Protein AF-A0A430RVG6-F1 (afdb_monomer)

Secondary structure (DSSP, 8-state):
-EEEEEEE-TTSSHHHHHHHHHHTT-EEEES--GGGHHHHHHHHHHTT--EEEEE--GGGGGGHHHHHHHHHHH-PEEEEE--

Foldseek 3Di:
DAEEEEEEDVPLCSVVVQVVLVVVQEAEEEPDALVCVVVVVVVCVVVVRPHYYYYDYPVSVVRVVSVVVSCVVVVHHYDYGDD

Sequence (83 aa):
MRFLVLSGLSGAGKTTARGYLEDLGYFMVDNLPPSLWEALLQELSRRGVERAGVVLDARALAFFGDLERVLDQLKPTVVFLEA

Solvent-accessible surface area (backbone atoms only — not comparable to full-atom values): 4734 Å² total; per-residue (Å²): 111,52,45,36,37,41,32,45,53,91,89,33,46,60,71,58,55,49,52,55,39,41,77,73,59,29,51,73,42,74,73,68,60,52,84,51,47,65,62,49,52,52,54,38,47,76,72,68,47,56,33,37,32,37,39,49,51,80,76,53,62,84,45,50,79,45,38,58,56,42,46,70,73,66,61,51,52,76,45,76,32,76,123

InterPro domains:
  IPR005337 RapZ-like family [PTHR30448] (1-80)
  IPR027417 P-loop containing nucleoside triphosphate hydrolase [SSF52540] (1-82)
  IPR053930 RapZ-like, N-terminal domain [PF03668] (1-83)

Radius of gyration: 12.23 Å; Cα contacts (8 Å, |Δi|>4): 119; chains: 1; bounding box: 17×28×30 Å

Structure (mmCIF, N/CA/C/O backbone):
data_AF-A0A430RVG6-F1
#
_entr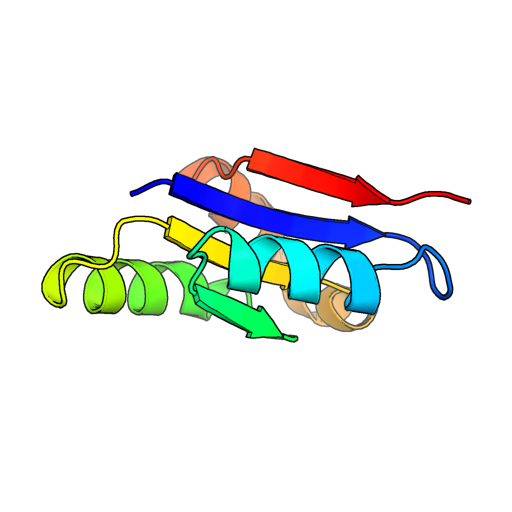y.id   AF-A0A430RVG6-F1
#
loop_
_atom_site.group_PDB
_atom_site.id
_atom_site.type_symbol
_atom_site.label_atom_id
_atom_site.label_alt_id
_atom_site.label_comp_id
_atom_site.label_asym_id
_atom_site.label_entity_id
_atom_site.label_seq_id
_atom_site.pdbx_PDB_ins_code
_atom_site.Cartn_x
_atom_site.Cartn_y
_atom_site.Cartn_z
_atom_site.occupancy
_atom_site.B_iso_or_equiv
_atom_site.auth_seq_id
_atom_site.auth_comp_id
_atom_site.auth_asym_id
_atom_site.auth_atom_id
_atom_site.pdbx_PDB_model_num
ATOM 1 N N . MET A 1 1 ? -7.104 -7.684 8.012 1.00 93.31 1 MET A N 1
ATOM 2 C CA . MET A 1 1 ? -6.221 -6.519 7.790 1.00 93.31 1 MET A CA 1
ATOM 3 C C . MET A 1 1 ? -6.711 -5.760 6.566 1.00 93.31 1 MET A C 1
ATOM 5 O O . MET A 1 1 ? -7.136 -6.402 5.615 1.00 93.31 1 MET A O 1
ATOM 9 N N . ARG A 1 2 ? -6.707 -4.425 6.594 1.00 96.56 2 ARG A N 1
ATOM 10 C CA . ARG A 1 2 ? -6.953 -3.586 5.412 1.00 96.56 2 ARG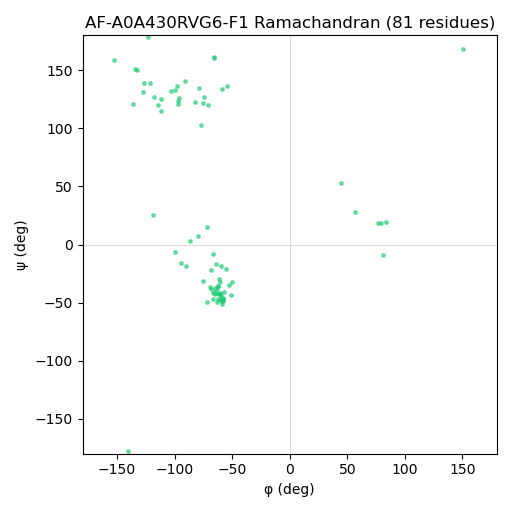 A CA 1
ATOM 11 C C . ARG A 1 2 ? -5.655 -3.468 4.627 1.00 96.56 2 ARG A C 1
ATOM 13 O O . ARG A 1 2 ? -4.660 -3.028 5.198 1.00 96.56 2 ARG A O 1
ATOM 20 N N . PHE A 1 3 ? -5.681 -3.859 3.359 1.00 97.62 3 PHE A N 1
ATOM 21 C CA . PHE A 1 3 ? -4.528 -3.780 2.471 1.00 97.62 3 PHE A CA 1
ATOM 22 C C . PHE A 1 3 ? -4.828 -2.848 1.296 1.00 97.62 3 PHE A C 1
ATOM 24 O O . PHE A 1 3 ? -5.849 -3.006 0.623 1.00 97.62 3 PHE A O 1
ATOM 31 N N . LEU A 1 4 ? -3.957 -1.863 1.085 1.00 97.75 4 LEU A N 1
ATOM 32 C CA . LEU A 1 4 ? -4.103 -0.835 0.061 1.00 97.75 4 LEU A CA 1
ATOM 33 C C . LEU A 1 4 ? -2.916 -0.843 -0.904 1.00 97.75 4 LEU A C 1
ATOM 35 O O . LEU A 1 4 ? -1.763 -0.941 -0.496 1.00 97.75 4 LEU A O 1
ATOM 39 N N . VAL A 1 5 ? -3.192 -0.669 -2.189 1.00 96.00 5 VAL A N 1
ATOM 40 C CA . VAL A 1 5 ? -2.177 -0.432 -3.216 1.00 96.00 5 VAL A CA 1
ATOM 41 C C . VAL A 1 5 ? -2.342 0.997 -3.711 1.00 96.00 5 VAL A C 1
ATOM 43 O O . VAL A 1 5 ? -3.374 1.338 -4.286 1.00 96.00 5 VAL A O 1
ATOM 46 N N . LEU A 1 6 ? -1.337 1.835 -3.474 1.00 95.88 6 LEU A N 1
ATOM 47 C CA . LEU A 1 6 ? -1.294 3.214 -3.941 1.00 95.88 6 LEU A CA 1
ATOM 48 C C . LEU A 1 6 ? -0.473 3.281 -5.226 1.00 95.88 6 LEU A C 1
ATOM 50 O O . LEU A 1 6 ? 0.699 2.918 -5.238 1.00 95.88 6 LEU A O 1
ATOM 54 N N . SER A 1 7 ? -1.054 3.789 -6.303 1.00 93.31 7 SER A N 1
ATOM 55 C CA . SER A 1 7 ? -0.340 4.054 -7.548 1.00 93.31 7 SER A CA 1
ATOM 56 C C . SER A 1 7 ? -0.811 5.360 -8.186 1.00 93.31 7 SER A C 1
ATOM 58 O O . SER A 1 7 ? -1.597 6.107 -7.608 1.00 93.31 7 SER A O 1
ATOM 60 N N . GLY A 1 8 ? -0.273 5.686 -9.354 1.00 91.88 8 GLY A N 1
ATOM 61 C CA . GLY A 1 8 ? -0.573 6.923 -10.064 1.00 91.88 8 GLY A CA 1
ATOM 62 C C . GLY A 1 8 ? 0.586 7.402 -10.924 1.00 91.88 8 GLY A C 1
ATOM 63 O O . GLY A 1 8 ? 1.727 6.937 -10.787 1.00 91.88 8 GLY A O 1
ATOM 64 N N . LEU A 1 9 ? 0.312 8.379 -11.782 1.00 89.31 9 LEU A N 1
ATOM 65 C CA . LEU A 1 9 ? 1.312 8.965 -12.676 1.00 89.31 9 LEU A CA 1
ATOM 66 C C . LEU A 1 9 ? 2.409 9.718 -11.903 1.00 89.31 9 LEU A C 1
ATOM 68 O O . LEU A 1 9 ? 2.283 10.039 -10.713 1.00 89.31 9 LEU A O 1
ATOM 72 N N . SER A 1 10 ? 3.551 9.948 -12.557 1.00 87.00 10 SER A N 1
ATOM 73 C CA . SER A 1 10 ? 4.599 10.804 -11.989 1.00 87.00 10 SER A CA 1
ATOM 74 C C . SER A 1 10 ? 4.029 12.201 -11.734 1.00 87.00 10 SER A C 1
ATOM 76 O O . SER A 1 10 ? 3.318 12.732 -12.578 1.00 87.00 10 SER A O 1
ATOM 78 N N . GLY A 1 11 ? 4.294 12.773 -10.558 1.00 89.38 11 GLY A N 1
ATOM 79 C CA . GLY A 1 11 ? 3.734 14.071 -10.164 1.00 89.38 11 GLY A CA 1
ATOM 80 C C . GLY A 1 11 ? 2.299 14.048 -9.617 1.00 89.38 11 GLY A C 1
ATOM 81 O O . GLY A 1 11 ? 1.892 15.035 -9.020 1.00 89.38 11 GLY A O 1
ATOM 82 N N . ALA A 1 12 ? 1.568 12.927 -9.679 1.00 93.12 12 ALA A N 1
ATOM 83 C CA . ALA A 1 12 ? 0.173 12.832 -9.213 1.00 93.12 12 ALA A CA 1
ATOM 84 C C . ALA A 1 12 ? -0.016 12.861 -7.674 1.00 93.12 12 ALA A C 1
ATOM 86 O O . ALA A 1 12 ? -1.055 12.468 -7.159 1.00 93.12 12 ALA A O 1
ATOM 87 N N . GLY A 1 13 ? 1.003 13.260 -6.904 1.00 94.44 13 GLY A N 1
ATOM 88 C CA . GLY A 1 13 ? 0.887 13.399 -5.447 1.00 94.44 13 GLY A CA 1
ATOM 89 C C . GLY A 1 13 ? 0.979 12.100 -4.632 1.00 94.44 13 GLY A C 1
ATOM 90 O O . GLY A 1 13 ? 0.612 12.105 -3.459 1.00 94.44 13 GLY A O 1
ATOM 91 N N . LYS A 1 14 ? 1.509 10.998 -5.191 1.00 94.12 14 LYS A N 1
ATOM 92 C CA . LYS A 1 14 ? 1.679 9.714 -4.465 1.00 94.12 14 LYS A CA 1
ATOM 93 C C . LYS A 1 1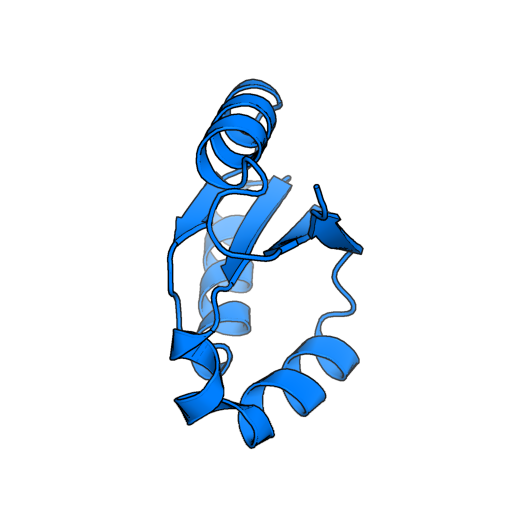4 ? 2.395 9.866 -3.119 1.00 94.12 14 LYS A C 1
ATOM 95 O O . LYS A 1 14 ? 1.949 9.293 -2.134 1.00 94.12 14 LYS A O 1
ATOM 100 N N . THR A 1 15 ? 3.468 10.657 -3.062 1.00 94.38 15 THR A N 1
ATOM 101 C CA . THR A 1 15 ? 4.217 10.909 -1.818 1.00 94.38 15 THR A CA 1
ATOM 102 C C . THR A 1 15 ? 3.342 11.565 -0.751 1.00 94.38 15 THR A C 1
ATOM 104 O O . THR A 1 15 ? 3.367 11.160 0.406 1.00 94.38 15 THR A O 1
ATOM 107 N N . THR A 1 16 ? 2.524 12.540 -1.146 1.00 96.38 16 THR A N 1
ATOM 108 C CA . THR A 1 16 ? 1.588 13.225 -0.249 1.00 96.38 16 THR A CA 1
ATOM 109 C C . THR A 1 16 ? 0.494 12.277 0.237 1.00 96.38 16 THR A C 1
ATOM 111 O O . THR A 1 16 ? 0.238 12.196 1.434 1.00 96.38 16 THR A O 1
ATOM 114 N N . ALA A 1 17 ? -0.117 11.507 -0.668 1.00 96.62 17 ALA A N 1
ATOM 115 C CA . ALA A 1 17 ? -1.140 10.528 -0.306 1.00 96.62 17 ALA A CA 1
ATOM 116 C C . ALA A 1 17 ? -0.595 9.421 0.610 1.00 96.62 17 ALA A C 1
ATOM 118 O O . ALA A 1 17 ? -1.274 9.023 1.554 1.00 96.62 17 ALA A O 1
ATOM 119 N N . ARG A 1 18 ? 0.641 8.961 0.376 1.00 96.69 18 ARG A N 1
ATOM 120 C CA . ARG A 1 18 ? 1.339 8.025 1.266 1.00 96.69 18 ARG A CA 1
ATOM 121 C C . ARG A 1 18 ? 1.459 8.599 2.679 1.00 96.69 18 ARG A C 1
ATOM 123 O O . ARG A 1 18 ? 1.093 7.901 3.615 1.00 96.69 18 ARG A O 1
ATOM 130 N N . GLY A 1 19 ? 1.912 9.847 2.825 1.00 97.75 19 GLY A N 1
ATOM 131 C CA . GLY A 1 19 ? 2.031 10.496 4.137 1.00 97.75 19 GLY A CA 1
ATOM 132 C C . GLY A 1 19 ? 0.696 10.547 4.888 1.00 97.75 19 GLY A C 1
ATOM 133 O O . GLY A 1 19 ? 0.616 10.121 6.034 1.00 97.75 19 GLY A O 1
ATOM 134 N N . TYR A 1 20 ? -0.391 10.931 4.211 1.00 97.94 20 TYR A N 1
ATOM 135 C CA . TYR A 1 20 ? -1.724 10.899 4.824 1.00 97.94 20 TYR A CA 1
ATOM 136 C C . TYR A 1 20 ? -2.177 9.488 5.224 1.00 97.94 20 TYR A C 1
ATOM 138 O O . TYR A 1 20 ? -2.857 9.319 6.233 1.00 97.94 20 TYR A O 1
ATOM 146 N N . LEU A 1 21 ? -1.828 8.459 4.449 1.00 98.00 21 LEU A N 1
ATOM 147 C CA . LEU A 1 21 ? -2.124 7.074 4.818 1.00 98.00 21 LEU A CA 1
ATOM 148 C C . LEU A 1 21 ? -1.342 6.643 6.067 1.00 98.00 21 LEU A C 1
ATOM 150 O O . LEU A 1 21 ? -1.922 5.990 6.936 1.00 98.00 21 LEU A O 1
ATOM 154 N N . GLU A 1 22 ? -0.069 7.026 6.178 1.00 98.06 22 GLU A N 1
ATOM 155 C CA . GLU A 1 22 ? 0.752 6.793 7.375 1.00 98.06 22 GLU A CA 1
ATOM 156 C C . GLU A 1 22 ? 0.133 7.469 8.607 1.00 98.06 22 GLU A C 1
ATOM 158 O O . GLU A 1 22 ? -0.055 6.806 9.629 1.00 98.06 22 GLU A O 1
ATOM 163 N N . ASP A 1 23 ? -0.305 8.726 8.486 1.00 98.12 23 ASP A N 1
ATOM 164 C CA . ASP A 1 23 ? -1.011 9.454 9.553 1.00 98.12 23 ASP A CA 1
ATOM 165 C C . ASP A 1 23 ? -2.332 8.770 9.959 1.00 98.12 23 ASP A C 1
ATOM 167 O O . ASP A 1 23 ? -2.728 8.781 11.126 1.00 98.12 23 ASP A O 1
ATOM 171 N N . LEU A 1 24 ? -3.009 8.112 9.012 1.00 97.12 24 LEU A N 1
ATOM 172 C CA . LEU A 1 24 ? -4.209 7.295 9.249 1.00 97.12 24 LEU A CA 1
ATOM 173 C C . LEU A 1 24 ? -3.896 5.887 9.796 1.00 97.12 24 LEU A C 1
ATOM 175 O O . LEU A 1 24 ? -4.799 5.044 9.910 1.00 97.12 24 LEU A O 1
ATOM 179 N N . GLY A 1 25 ? -2.633 5.618 10.129 1.00 96.81 25 GLY A N 1
ATOM 180 C CA . GLY A 1 25 ? -2.165 4.391 10.761 1.00 96.81 25 GLY A CA 1
ATOM 181 C C . GLY A 1 25 ? -1.887 3.241 9.796 1.00 96.81 25 GLY A C 1
ATOM 182 O O . GLY A 1 25 ? -1.887 2.090 10.232 1.00 96.81 25 GLY A O 1
ATOM 18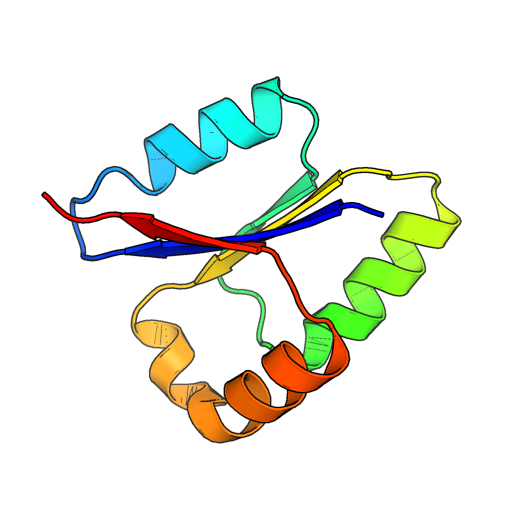3 N N . TYR A 1 26 ? -1.698 3.502 8.498 1.00 98.31 26 TYR A N 1
ATOM 184 C CA . TYR A 1 26 ? -1.227 2.480 7.562 1.00 98.31 26 TYR A CA 1
ATOM 185 C C . TYR A 1 26 ? 0.284 2.270 7.680 1.00 98.31 26 TYR A C 1
ATOM 187 O O . TYR A 1 26 ? 1.066 3.215 7.645 1.00 98.31 26 TYR A O 1
ATOM 195 N N . PHE A 1 27 ? 0.704 1.006 7.711 1.00 98.19 27 PHE A N 1
ATOM 196 C CA . PHE A 1 27 ? 2.089 0.633 7.448 1.00 98.19 27 PHE A CA 1
ATOM 197 C C . PHE A 1 27 ? 2.347 0.677 5.936 1.00 98.19 27 PHE A C 1
ATOM 199 O O . PHE A 1 27 ? 1.911 -0.224 5.216 1.00 98.19 27 PHE A O 1
ATOM 206 N N . MET A 1 28 ? 3.008 1.730 5.452 1.00 97.38 28 MET A N 1
ATOM 207 C CA . MET A 1 28 ? 3.260 1.950 4.023 1.00 97.38 28 MET A CA 1
ATOM 208 C C . MET A 1 28 ? 4.663 1.489 3.610 1.00 97.38 28 MET A C 1
ATOM 210 O O . MET A 1 28 ? 5.646 1.781 4.287 1.00 97.38 28 MET A O 1
ATOM 214 N N . VAL A 1 29 ? 4.765 0.796 2.473 1.00 95.19 29 VAL A N 1
ATOM 215 C CA . VAL A 1 29 ? 6.041 0.348 1.889 1.00 95.19 29 VAL A CA 1
ATOM 216 C C . VAL A 1 29 ? 6.143 0.788 0.434 1.00 95.19 29 VAL A C 1
ATOM 218 O O . VAL A 1 29 ? 5.234 0.551 -0.356 1.00 95.19 29 VAL A O 1
ATOM 221 N N . ASP A 1 30 ? 7.268 1.382 0.049 1.00 91.62 30 ASP A N 1
ATOM 222 C CA . ASP A 1 30 ? 7.525 1.767 -1.340 1.00 91.62 30 ASP A CA 1
ATOM 223 C C . ASP A 1 30 ? 8.234 0.653 -2.122 1.00 91.62 30 ASP A C 1
ATOM 225 O O . ASP A 1 30 ? 9.172 0.033 -1.622 1.00 91.62 30 ASP A O 1
ATOM 229 N N . ASN A 1 31 ? 7.850 0.463 -3.388 1.00 84.06 31 ASN A N 1
ATOM 230 C CA . ASN A 1 31 ? 8.591 -0.330 -4.383 1.00 84.06 31 ASN A CA 1
ATOM 231 C C . ASN A 1 31 ? 8.882 -1.789 -3.991 1.00 84.06 31 ASN A C 1
ATOM 233 O O . ASN A 1 31 ? 9.859 -2.375 -4.459 1.00 84.06 31 ASN A O 1
ATOM 237 N N . LEU A 1 32 ? 8.040 -2.394 -3.152 1.00 89.75 32 LEU A N 1
ATOM 238 C CA . LEU A 1 32 ? 8.154 -3.810 -2.821 1.00 89.75 32 LEU A CA 1
ATOM 239 C C . LEU A 1 32 ? 7.672 -4.668 -4.007 1.00 89.75 32 LEU A C 1
ATOM 241 O O . LEU A 1 32 ? 6.536 -4.470 -4.451 1.00 89.75 32 LEU A O 1
ATOM 245 N N . PRO A 1 33 ? 8.465 -5.639 -4.501 1.00 89.75 33 PRO A N 1
ATOM 246 C CA . PRO A 1 33 ? 8.010 -6.578 -5.522 1.00 89.75 33 PRO A CA 1
ATOM 247 C C . PRO A 1 33 ? 6.719 -7.311 -5.104 1.00 89.75 33 PRO A C 1
ATOM 249 O O . PRO A 1 33 ? 6.647 -7.772 -3.960 1.00 89.75 33 PRO A O 1
ATOM 252 N N . PRO A 1 34 ? 5.724 -7.472 -6.003 1.00 90.94 34 PRO A N 1
ATOM 253 C CA . PRO A 1 34 ? 4.449 -8.131 -5.694 1.00 90.94 34 PRO A CA 1
ATOM 254 C C . PRO A 1 34 ? 4.590 -9.525 -5.076 1.00 90.94 34 PRO A C 1
ATOM 256 O O . PRO A 1 34 ? 3.840 -9.885 -4.171 1.00 90.94 34 PRO A O 1
ATOM 259 N N . SER A 1 35 ? 5.602 -10.289 -5.494 1.00 90.62 35 SER A N 1
ATOM 260 C CA . SER A 1 35 ? 5.907 -11.624 -4.965 1.00 90.62 35 SER A CA 1
ATOM 261 C C . SER A 1 35 ? 6.206 -11.660 -3.459 1.00 90.62 35 SER A C 1
ATOM 263 O O . SER A 1 35 ? 6.099 -12.720 -2.849 1.00 90.62 35 SER A O 1
ATOM 265 N N . LEU A 1 36 ? 6.540 -10.522 -2.840 1.00 93.19 36 LEU A N 1
ATOM 266 C CA . LEU A 1 36 ? 6.840 -10.412 -1.408 1.00 93.19 36 LEU A 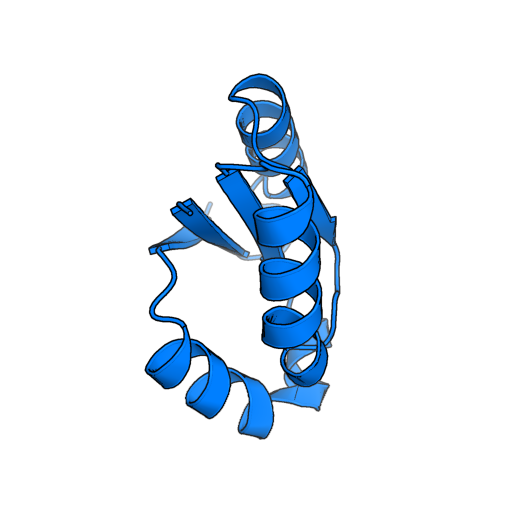CA 1
ATOM 267 C C . LEU A 1 36 ? 5.669 -9.875 -0.574 1.00 93.19 36 LEU A C 1
ATOM 269 O O . LEU A 1 36 ? 5.761 -9.837 0.654 1.00 93.19 36 LEU A O 1
ATOM 273 N N . TRP A 1 37 ? 4.574 -9.448 -1.207 1.00 94.56 37 TRP A N 1
ATOM 274 C CA . TRP A 1 37 ? 3.466 -8.800 -0.504 1.00 94.56 37 TRP A CA 1
ATOM 275 C C . TRP A 1 37 ? 2.780 -9.747 0.472 1.00 94.56 37 TRP A C 1
ATOM 277 O O . TRP A 1 37 ? 2.512 -9.367 1.605 1.00 94.56 37 TRP A O 1
ATOM 287 N N . GLU A 1 38 ? 2.548 -10.996 0.077 1.00 95.62 38 GLU A N 1
ATOM 288 C CA . GLU A 1 38 ? 1.906 -11.978 0.950 1.00 95.62 38 GLU A CA 1
ATOM 289 C C . GLU A 1 38 ? 2.720 -12.222 2.230 1.00 95.62 38 GLU A C 1
ATOM 291 O O . GLU A 1 38 ? 2.179 -12.140 3.333 1.00 95.62 38 GLU A O 1
ATOM 296 N N . ALA A 1 39 ? 4.033 -12.430 2.095 1.00 96.69 39 ALA A N 1
ATOM 297 C CA . ALA A 1 39 ? 4.930 -12.619 3.232 1.00 96.69 39 ALA A CA 1
ATOM 298 C C . ALA A 1 39 ? 4.944 -11.395 4.164 1.00 96.69 39 ALA A C 1
ATOM 300 O O . ALA A 1 39 ? 4.884 -11.546 5.387 1.00 96.69 39 ALA A O 1
ATOM 301 N N . LEU A 1 40 ? 4.959 -10.181 3.598 1.00 96.56 40 LEU A N 1
ATOM 302 C CA . LEU A 1 40 ? 4.837 -8.945 4.372 1.00 96.56 40 LEU A CA 1
ATOM 303 C C . LEU A 1 40 ? 3.525 -8.929 5.165 1.00 96.56 40 LEU A C 1
ATOM 305 O O . LEU A 1 40 ? 3.533 -8.684 6.370 1.00 96.56 40 LEU A O 1
ATOM 309 N N . LEU A 1 41 ? 2.398 -9.192 4.506 1.00 97.38 41 LEU A N 1
ATOM 310 C CA . LEU A 1 41 ? 1.084 -9.120 5.135 1.00 97.38 41 LEU A CA 1
ATOM 311 C C . LEU A 1 41 ? 0.907 -10.168 6.240 1.00 97.38 41 LEU A C 1
ATOM 313 O O . LEU A 1 41 ? 0.304 -9.869 7.274 1.00 97.38 41 LEU A O 1
ATOM 317 N N . GLN A 1 42 ? 1.449 -11.372 6.063 1.00 97.56 42 GLN A N 1
ATOM 318 C CA . GLN A 1 42 ? 1.446 -12.406 7.099 1.00 97.56 42 GLN A CA 1
ATOM 319 C C . GLN A 1 42 ? 2.232 -11.956 8.339 1.00 97.56 42 GLN A C 1
ATOM 321 O O . GLN A 1 42 ? 1.725 -12.049 9.460 1.00 97.56 42 GLN A O 1
ATOM 326 N N . GLU A 1 43 ? 3.431 -11.398 8.155 1.00 98.06 43 GLU A N 1
ATOM 327 C CA . GLU A 1 43 ? 4.253 -10.911 9.268 1.00 98.06 43 GLU A CA 1
ATOM 328 C C . GLU A 1 43 ? 3.617 -9.704 9.974 1.00 98.06 43 GLU A C 1
ATOM 330 O O . GLU A 1 43 ? 3.584 -9.651 11.205 1.00 98.06 43 GLU A O 1
ATOM 335 N N . LEU A 1 44 ? 3.056 -8.755 9.219 1.00 97.69 44 LEU A N 1
ATOM 336 C CA . LEU A 1 44 ? 2.328 -7.611 9.774 1.00 97.69 44 LEU A CA 1
ATOM 337 C C . LEU A 1 44 ? 1.103 -8.064 10.579 1.00 97.69 44 LEU A C 1
ATOM 339 O O . LEU A 1 44 ? 0.897 -7.597 11.701 1.00 97.69 44 LEU A O 1
ATOM 343 N N . SER A 1 45 ? 0.347 -9.037 10.063 1.00 97.19 45 SER A N 1
ATOM 344 C CA . SER A 1 45 ? -0.791 -9.627 10.779 1.00 97.19 45 SER A CA 1
ATOM 345 C C . SER A 1 45 ? -0.359 -10.265 12.098 1.00 97.19 45 SER A C 1
ATOM 347 O O . SER A 1 45 ? -0.995 -10.040 13.126 1.00 97.19 45 SER A O 1
ATOM 349 N N . ARG A 1 46 ? 0.758 -11.007 12.107 1.00 97.88 46 ARG A N 1
ATOM 350 C CA . ARG A 1 46 ? 1.321 -11.629 13.320 1.00 97.88 46 ARG A CA 1
ATOM 351 C C . ARG A 1 46 ? 1.713 -10.597 14.381 1.00 97.88 46 ARG A C 1
ATOM 353 O O . ARG A 1 46 ? 1.658 -10.892 15.571 1.00 97.88 46 ARG A O 1
ATOM 360 N N . ARG A 1 47 ? 2.091 -9.388 13.959 1.00 97.25 47 ARG A N 1
ATOM 361 C CA . ARG A 1 47 ? 2.421 -8.252 14.836 1.00 97.25 47 ARG A CA 1
ATOM 362 C C . ARG A 1 47 ? 1.211 -7.404 15.239 1.00 97.25 47 ARG A C 1
ATOM 364 O O . ARG A 1 47 ? 1.394 -6.405 15.925 1.00 97.25 47 ARG A O 1
ATOM 371 N N . GLY A 1 48 ? -0.001 -7.779 14.827 1.00 97.12 48 GLY A N 1
ATOM 372 C CA . GLY A 1 48 ? -1.223 -7.038 15.145 1.00 97.12 48 GLY A CA 1
ATOM 373 C C . GLY A 1 48 ? -1.418 -5.764 14.320 1.00 97.12 48 GLY A C 1
ATOM 374 O O . GLY A 1 48 ? -2.196 -4.897 14.709 1.00 97.12 48 GLY A O 1
ATOM 375 N N . VAL A 1 49 ? -0.729 -5.619 13.185 1.00 97.81 49 VAL A N 1
ATOM 376 C CA . VAL A 1 49 ? -0.932 -4.477 12.286 1.00 97.81 49 VAL A CA 1
ATOM 377 C C . VAL A 1 49 ? -2.233 -4.672 11.509 1.00 97.81 49 VAL A C 1
ATOM 379 O O . VAL A 1 49 ? -2.420 -5.654 10.793 1.00 97.81 49 VAL A O 1
ATOM 382 N N . GLU A 1 50 ? -3.154 -3.718 11.637 1.00 97.31 50 GLU A N 1
ATOM 383 C CA . GLU A 1 50 ? -4.483 -3.822 11.023 1.00 97.31 50 GLU A CA 1
ATOM 384 C C . GLU A 1 50 ? -4.604 -3.145 9.655 1.00 97.31 50 GLU A C 1
ATOM 386 O O . GLU A 1 50 ? -5.585 -3.384 8.940 1.00 97.31 50 GLU A O 1
ATOM 391 N N . ARG A 1 51 ? -3.654 -2.274 9.299 1.00 98.19 51 ARG A N 1
ATOM 392 C CA . ARG A 1 51 ? -3.665 -1.439 8.091 1.00 98.19 51 ARG A CA 1
ATOM 393 C C . ARG A 1 51 ? -2.284 -1.461 7.448 1.00 98.19 51 ARG A C 1
ATOM 395 O O . ARG A 1 51 ? -1.309 -1.052 8.069 1.00 98.19 51 ARG A O 1
ATOM 402 N N . ALA A 1 52 ? -2.212 -1.910 6.207 1.00 98.19 52 ALA A N 1
ATOM 403 C CA . ALA A 1 52 ? -0.979 -1.981 5.441 1.00 98.19 52 ALA A CA 1
ATOM 404 C C . ALA A 1 52 ? -1.209 -1.433 4.037 1.00 98.19 52 ALA A C 1
ATOM 406 O O . ALA A 1 52 ? -2.316 -1.519 3.498 1.00 98.19 52 ALA A O 1
ATOM 407 N N . GLY A 1 53 ? -0.167 -0.888 3.432 1.00 97.62 53 GLY A N 1
ATOM 408 C CA . GLY A 1 53 ? -0.224 -0.492 2.044 1.00 97.62 53 GLY A CA 1
ATOM 409 C C . GLY A 1 53 ? 1.125 -0.513 1.356 1.00 97.62 53 GLY A C 1
ATOM 410 O O . GLY A 1 53 ? 2.181 -0.477 1.984 1.00 97.62 53 GLY A O 1
ATOM 411 N N . VAL A 1 54 ? 1.071 -0.599 0.038 1.00 95.88 54 VAL A N 1
ATOM 412 C CA . VAL A 1 54 ? 2.243 -0.600 -0.834 1.00 95.88 54 VAL A CA 1
ATOM 413 C C . VAL A 1 54 ? 2.089 0.483 -1.884 1.00 95.88 54 VAL A C 1
ATOM 415 O O . VAL A 1 54 ? 1.002 0.674 -2.429 1.00 95.88 54 VAL A O 1
ATOM 418 N N . VAL A 1 55 ? 3.172 1.193 -2.173 1.00 94.44 55 VAL A N 1
ATOM 419 C CA . VAL A 1 55 ? 3.221 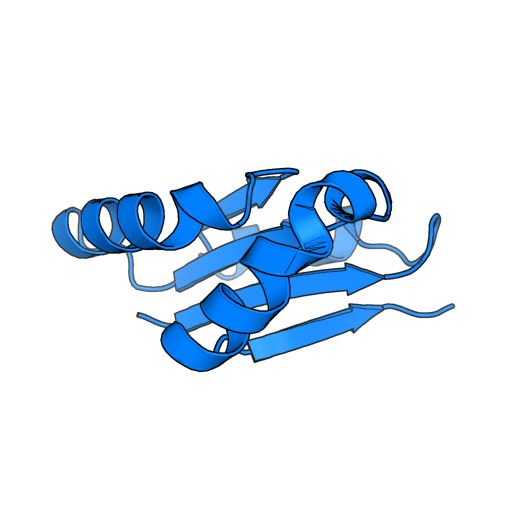2.156 -3.270 1.00 94.44 55 VAL A CA 1
ATOM 420 C C . VAL A 1 55 ? 3.837 1.482 -4.489 1.00 94.44 55 VAL A C 1
ATOM 422 O O . VAL A 1 55 ? 4.975 1.008 -4.450 1.00 94.44 55 VAL A O 1
ATOM 425 N N . LEU A 1 56 ? 3.071 1.459 -5.576 1.00 89.50 56 LEU A N 1
ATOM 426 C CA . LEU A 1 56 ? 3.487 1.014 -6.897 1.00 89.50 56 LEU A CA 1
ATOM 427 C C . LEU A 1 56 ? 3.740 2.215 -7.806 1.00 89.50 56 LEU A C 1
ATOM 429 O O . LEU A 1 56 ? 2.887 3.094 -7.959 1.00 89.50 56 LEU A O 1
ATOM 433 N N . ASP A 1 57 ? 4.872 2.199 -8.498 1.00 83.50 57 ASP A N 1
ATOM 434 C CA . ASP A 1 57 ? 5.128 3.079 -9.633 1.00 83.50 57 ASP A CA 1
ATOM 435 C C . ASP A 1 57 ? 5.470 2.281 -10.897 1.00 83.50 57 ASP A C 1
ATOM 437 O O . ASP A 1 57 ? 5.508 1.051 -10.885 1.00 83.50 57 ASP A O 1
ATOM 441 N N . ALA A 1 58 ? 5.703 2.988 -12.005 1.00 75.75 58 ALA A N 1
ATOM 442 C CA . ALA A 1 58 ? 5.972 2.386 -13.307 1.00 75.75 58 ALA A CA 1
ATOM 443 C C . ALA A 1 58 ? 7.158 1.400 -13.302 1.00 75.75 58 ALA A C 1
ATOM 445 O O . ALA A 1 58 ? 7.223 0.527 -14.156 1.00 75.75 58 ALA A O 1
ATOM 446 N N . ARG A 1 59 ? 8.086 1.452 -12.341 1.00 72.38 59 ARG A N 1
ATOM 447 C CA . ARG A 1 59 ? 9.191 0.480 -12.246 1.00 72.38 59 ARG A CA 1
ATOM 448 C C . ARG A 1 59 ? 8.712 -0.916 -11.866 1.00 72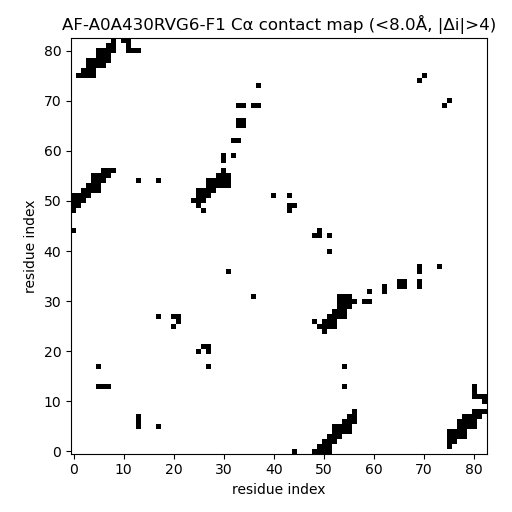.38 59 ARG A C 1
ATOM 450 O O . ARG A 1 59 ? 9.373 -1.896 -12.199 1.00 72.38 59 ARG A O 1
ATOM 457 N N . ALA A 1 60 ? 7.537 -1.025 -11.252 1.00 69.75 60 ALA A N 1
ATOM 458 C CA . ALA A 1 60 ? 6.893 -2.308 -11.022 1.00 69.75 60 ALA A CA 1
ATOM 459 C C . ALA A 1 60 ? 6.452 -3.006 -12.322 1.00 69.75 60 ALA A C 1
ATOM 461 O O . ALA A 1 60 ? 6.108 -4.186 -12.271 1.00 69.75 60 ALA A O 1
ATOM 462 N N . LEU A 1 61 ? 6.541 -2.328 -13.483 1.00 68.56 61 LEU A N 1
ATOM 463 C CA . LEU A 1 61 ? 6.365 -2.928 -14.813 1.00 68.56 61 LEU A CA 1
ATOM 464 C C . LEU A 1 61 ? 7.209 -4.191 -15.020 1.00 68.56 61 LEU A C 1
ATOM 466 O O . LEU A 1 61 ? 6.757 -5.136 -15.661 1.00 68.56 61 LEU A O 1
ATOM 470 N N . ALA A 1 62 ? 8.390 -4.254 -14.399 1.00 77.12 62 ALA A N 1
ATOM 471 C CA . ALA A 1 62 ? 9.267 -5.422 -14.454 1.00 77.12 62 ALA A CA 1
ATOM 472 C C . ALA A 1 62 ? 8.676 -6.693 -13.801 1.00 77.12 62 ALA A C 1
ATOM 474 O O . ALA A 1 62 ? 9.160 -7.788 -14.072 1.00 77.12 62 ALA A O 1
ATOM 475 N N . PHE A 1 63 ? 7.633 -6.568 -12.972 1.00 74.50 63 PHE A N 1
ATOM 476 C CA . PHE A 1 63 ? 7.022 -7.666 -12.210 1.00 74.50 63 PHE A CA 1
ATOM 477 C C . PHE A 1 63 ? 5.544 -7.894 -12.574 1.00 74.50 63 P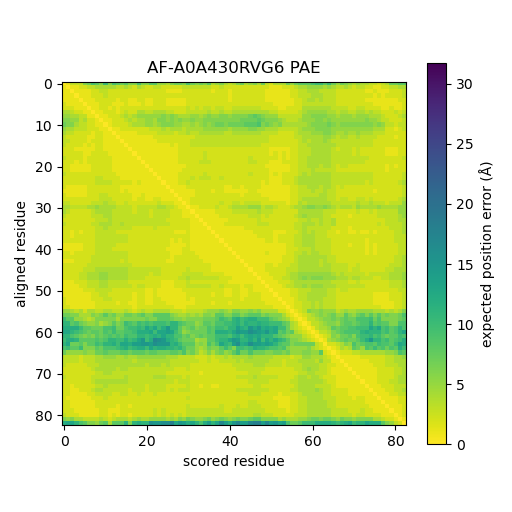HE A C 1
ATOM 479 O O . PHE A 1 63 ? 4.771 -8.391 -11.756 1.00 74.50 63 PHE A O 1
ATOM 486 N N . PHE A 1 64 ? 5.127 -7.521 -13.789 1.00 71.94 64 PHE A N 1
ATOM 487 C CA . PHE A 1 64 ? 3.711 -7.524 -14.186 1.00 71.94 64 PHE A CA 1
ATOM 488 C C . PHE A 1 64 ? 3.006 -8.876 -14.043 1.00 71.94 64 PHE A C 1
ATOM 490 O O . PHE A 1 64 ? 1.880 -8.914 -13.555 1.00 71.94 64 PHE A O 1
ATOM 497 N N . GLY A 1 65 ? 3.674 -9.980 -14.393 1.00 75.56 65 GLY A N 1
ATOM 498 C CA . GLY A 1 65 ? 3.083 -11.318 -14.265 1.00 75.56 65 GLY A CA 1
ATOM 499 C C . GLY A 1 65 ? 2.752 -11.701 -12.818 1.00 75.56 65 GLY A C 1
ATOM 500 O O . GLY A 1 65 ? 1.729 -12.329 -12.558 1.00 75.56 65 GLY A O 1
ATOM 501 N N . ASP A 1 66 ? 3.577 -11.277 -11.858 1.00 82.00 66 ASP A N 1
ATOM 502 C CA . ASP A 1 66 ? 3.297 -11.490 -10.436 1.00 82.00 66 ASP A CA 1
ATOM 503 C C . ASP A 1 66 ? 2.211 -10.549 -9.915 1.00 82.00 66 ASP A C 1
ATOM 505 O O . ASP A 1 66 ? 1.456 -10.926 -9.020 1.00 82.00 66 ASP A O 1
ATOM 509 N N . LEU A 1 67 ? 2.115 -9.337 -10.467 1.00 88.06 67 LEU A N 1
ATOM 510 C CA . LEU A 1 67 ? 1.164 -8.334 -10.006 1.00 88.06 67 LEU A CA 1
ATOM 511 C C . LEU A 1 67 ? -0.287 -8.786 -10.202 1.00 88.06 67 LEU A C 1
ATOM 513 O O . LEU A 1 67 ? -1.051 -8.737 -9.244 1.00 88.06 67 LEU A O 1
ATOM 517 N N . GLU A 1 68 ? -0.668 -9.265 -11.390 1.00 88.56 68 GLU A N 1
ATOM 518 C CA . GLU A 1 68 ? -2.048 -9.718 -11.649 1.00 88.56 68 GLU A CA 1
ATOM 519 C C . GLU A 1 68 ? -2.469 -10.842 -10.698 1.00 88.56 68 GLU A C 1
ATOM 521 O O . GLU A 1 68 ? -3.511 -10.757 -10.045 1.00 88.56 68 GLU A O 1
ATOM 526 N N . ARG A 1 69 ? -1.612 -11.860 -10.553 1.00 91.38 69 ARG A N 1
ATOM 527 C CA . ARG A 1 69 ? -1.842 -12.982 -9.637 1.00 91.38 69 ARG A CA 1
ATOM 528 C C . ARG A 1 69 ? -2.027 -12.499 -8.201 1.00 91.38 69 ARG A C 1
ATOM 530 O O . ARG A 1 69 ? -2.934 -12.949 -7.507 1.00 91.38 69 ARG A O 1
ATOM 537 N N . VAL A 1 70 ? -1.155 -11.607 -7.740 1.00 92.06 70 VAL A N 1
ATOM 538 C CA . VAL A 1 70 ? -1.177 -11.110 -6.361 1.00 92.06 70 VAL A CA 1
ATOM 539 C C . VAL A 1 70 ? -2.396 -10.221 -6.110 1.00 92.06 70 VAL A C 1
ATOM 541 O O . VAL A 1 70 ? -2.988 -10.304 -5.035 1.00 92.06 70 VAL A O 1
ATOM 544 N N . LEU A 1 71 ? -2.817 -9.411 -7.085 1.00 92.56 71 LEU A N 1
ATOM 545 C CA . LEU A 1 71 ? -4.040 -8.613 -6.982 1.00 92.56 71 LEU A CA 1
ATOM 546 C C . LEU A 1 71 ? -5.290 -9.498 -6.870 1.00 92.56 71 LEU A C 1
ATOM 548 O O . LEU A 1 71 ? -6.144 -9.213 -6.032 1.00 92.56 71 LEU A O 1
ATOM 552 N N . ASP A 1 72 ? -5.379 -10.585 -7.643 1.00 93.12 72 ASP A N 1
ATOM 553 C CA . ASP A 1 72 ? -6.504 -11.530 -7.566 1.00 93.12 72 ASP A CA 1
ATOM 554 C C . ASP A 1 72 ? -6.522 -12.319 -6.244 1.00 93.12 72 ASP A C 1
ATOM 556 O O . ASP A 1 72 ? -7.576 -12.527 -5.636 1.00 93.12 72 ASP A O 1
ATOM 560 N N . GLN A 1 73 ? -5.342 -12.699 -5.744 1.00 94.62 73 GLN A N 1
ATOM 561 C CA . GLN A 1 73 ? -5.195 -13.432 -4.484 1.00 94.62 73 GLN A CA 1
ATOM 562 C C . GLN A 1 73 ? -5.481 -12.565 -3.252 1.00 94.62 73 GLN A C 1
ATOM 564 O O . GLN A 1 73 ? -6.233 -12.974 -2.368 1.00 94.62 73 GLN A O 1
ATOM 569 N N . LEU A 1 74 ? -4.874 -11.379 -3.172 1.00 95.19 74 LEU A N 1
ATOM 570 C CA . LEU A 1 74 ? -4.922 -10.531 -1.977 1.00 95.19 74 LEU A CA 1
ATOM 571 C C . LEU A 1 74 ? -6.098 -9.551 -1.976 1.00 95.19 74 LEU A C 1
ATOM 573 O O . LEU A 1 74 ? -6.442 -9.029 -0.916 1.00 95.19 74 LEU A O 1
ATOM 577 N N . LYS A 1 75 ? -6.695 -9.287 -3.146 1.00 95.69 75 LYS A N 1
ATOM 578 C CA . LYS A 1 75 ? -7.840 -8.383 -3.350 1.00 95.69 75 LYS A CA 1
ATOM 579 C C . LYS A 1 75 ? -7.709 -7.050 -2.593 1.00 95.69 75 LYS A C 1
ATOM 581 O O . LYS A 1 75 ? -8.609 -6.693 -1.827 1.00 95.69 75 LYS A O 1
ATOM 586 N N . PRO A 1 76 ? -6.590 -6.316 -2.756 1.00 96.81 76 PRO A N 1
ATOM 587 C CA . PRO A 1 76 ? -6.415 -5.032 -2.091 1.00 96.81 76 PRO A CA 1
ATOM 588 C C . PRO A 1 76 ? -7.407 -3.985 -2.592 1.00 96.81 76 PRO A C 1
ATOM 590 O O . PRO A 1 76 ? -7.885 -4.038 -3.725 1.00 96.81 76 PRO A O 1
ATOM 593 N N . THR A 1 77 ? -7.604 -2.942 -1.789 1.00 97.38 77 THR A N 1
ATOM 594 C CA . THR A 1 77 ? -8.142 -1.682 -2.305 1.00 97.38 77 THR A CA 1
ATOM 595 C C . THR A 1 77 ? -7.073 -1.007 -3.158 1.00 97.38 77 THR A C 1
ATOM 597 O O . THR A 1 77 ? -6.003 -0.671 -2.653 1.00 97.38 77 THR A O 1
ATOM 600 N N . VAL A 1 78 ? -7.358 -0.777 -4.437 1.00 95.44 78 VAL A N 1
ATOM 601 C CA . VAL A 1 78 ? -6.448 -0.062 -5.339 1.00 95.44 78 VAL A CA 1
ATOM 602 C C . VAL A 1 78 ? -6.857 1.405 -5.413 1.00 95.44 78 VAL A C 1
ATOM 604 O O . VAL A 1 78 ? -8.006 1.723 -5.712 1.00 95.44 78 VAL A O 1
ATOM 607 N N . VAL A 1 79 ? -5.907 2.299 -5.148 1.00 95.75 79 VAL A N 1
ATOM 608 C CA . VAL A 1 79 ? -6.055 3.747 -5.309 1.00 95.75 79 VAL A CA 1
ATOM 609 C C . VAL A 1 79 ? -5.102 4.199 -6.405 1.00 95.75 79 VAL A C 1
ATOM 611 O O . VAL A 1 79 ? -3.889 4.033 -6.284 1.00 95.75 79 VAL A O 1
ATOM 614 N N . PHE A 1 80 ? -5.653 4.782 -7.465 1.00 94.00 80 PHE A N 1
ATOM 615 C CA . PHE A 1 80 ? -4.884 5.366 -8.557 1.00 94.00 80 PHE A CA 1
ATOM 616 C C . PHE A 1 80 ? -5.047 6.884 -8.542 1.00 94.00 80 PHE A C 1
ATOM 618 O O . PHE A 1 80 ? -6.171 7.383 -8.546 1.00 94.00 80 PHE A O 1
ATOM 625 N N . LEU A 1 81 ? -3.929 7.607 -8.495 1.00 94.38 81 LEU A N 1
ATOM 626 C CA . LEU A 1 81 ? -3.907 9.066 -8.529 1.00 94.38 81 LEU A CA 1
ATOM 627 C C . LEU A 1 81 ? -3.586 9.579 -9.935 1.00 94.38 81 LEU A C 1
ATOM 629 O O . LEU A 1 81 ? -2.610 9.151 -10.561 1.00 94.38 81 LEU A O 1
ATOM 633 N N . GLU A 1 82 ? -4.376 10.548 -10.377 1.00 90.06 82 GLU A N 1
ATOM 634 C CA . GLU A 1 82 ? -4.256 11.249 -11.655 1.00 90.06 82 GLU A CA 1
ATOM 635 C C . GLU A 1 82 ? -4.366 12.762 -11.412 1.00 90.06 82 GLU A C 1
ATOM 637 O O . GL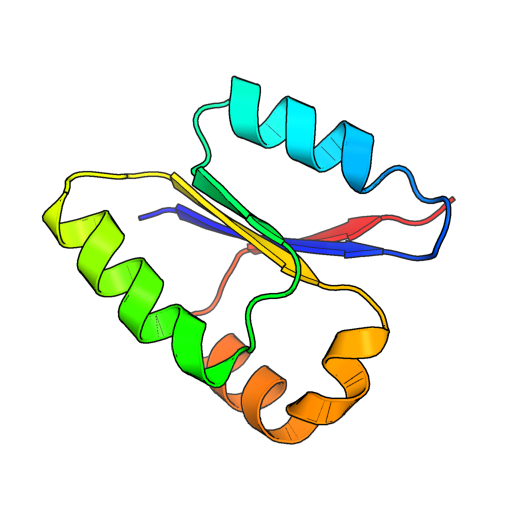U A 1 82 ? -4.983 13.184 -10.428 1.00 90.06 82 GLU A O 1
ATOM 642 N N . ALA A 1 83 ? -3.713 13.558 -12.261 1.00 81.12 83 ALA A N 1
ATOM 643 C CA . ALA A 1 83 ? -3.650 15.015 -12.183 1.00 81.12 83 ALA A CA 1
ATOM 644 C C . ALA A 1 83 ? -3.833 15.629 -13.573 1.00 81.12 83 ALA A C 1
ATOM 646 O O . ALA A 1 83 ? -3.295 15.031 -14.534 1.00 81.12 83 ALA A O 1
#

pLDDT: mean 92.24, std 7.36, range [68.56, 98.31]

Organism: Thermus scotoductus (NCBI:txid37636)

Mean predicted aligned error: 3.24 Å

Nearest PDB structures (foldseek):
  5o5q-assembly1_C  TM=8.612E-01  e=1.420E-04  Escherichia coli
  8b0j-assembly1_D  TM=7.709E-01  e=2.121E-04  Escherichia coli K-12
  5o5q-assembly1_B  TM=8.278E-01  e=2.203E-03  Escherichia coli
  2lci-assembly1_A  TM=5.321E-01  e=2.615E-02  synthetic construct
  2mr5-assembly1_A  TM=5.991E-01  e=4.336E-01  synthetic construct